Protein AF-A0A2A9G2B4-F1 (afdb_monomer_lite)

Organism: NCBI:txid76022

Radius of gyration: 35.8 Å; chains: 1; bounding box: 58×29×110 Å

Structure (mmCIF, N/CA/C/O backbone):
data_AF-A0A2A9G2B4-F1
#
_entry.id   AF-A0A2A9G2B4-F1
#
loop_
_atom_site.group_PDB
_atom_site.id
_atom_site.type_symbol
_atom_site.label_atom_id
_atom_site.label_alt_id
_atom_site.label_comp_id
_atom_site.label_asym_id
_atom_site.label_entity_id
_atom_site.label_seq_id
_atom_site.pdbx_PDB_ins_code
_atom_site.Cartn_x
_atom_site.Cartn_y
_atom_site.Cartn_z
_atom_site.occupancy
_atom_site.B_iso_or_equiv
_atom_site.auth_seq_id
_atom_site.auth_comp_id
_atom_site.auth_asym_id
_atom_site.auth_atom_id
_atom_site.pdbx_PDB_model_num
ATOM 1 N N . MET A 1 1 ? -25.178 19.654 35.314 1.00 49.69 1 MET A N 1
ATOM 2 C CA . MET A 1 1 ? -25.356 18.334 34.673 1.00 49.69 1 MET A CA 1
ATOM 3 C C . MET A 1 1 ? -24.044 17.588 34.770 1.00 49.69 1 MET A C 1
ATOM 5 O O . MET A 1 1 ? -23.011 18.168 34.457 1.00 49.69 1 MET A O 1
ATOM 9 N N . SER A 1 2 ? -24.076 16.377 35.318 1.00 52.53 2 SER A N 1
ATOM 10 C CA . SER A 1 2 ? -22.870 15.622 35.673 1.00 52.53 2 SER A CA 1
ATOM 11 C C . SER A 1 2 ? -22.304 14.892 34.450 1.00 52.53 2 SER A C 1
ATOM 13 O O . SER A 1 2 ? -23.065 14.328 33.667 1.00 52.53 2 SER A O 1
ATOM 15 N N . ALA A 1 3 ? -20.976 14.856 34.283 1.00 57.09 3 ALA A N 1
ATOM 16 C CA . ALA A 1 3 ? -20.310 14.100 33.209 1.00 57.09 3 ALA A CA 1
ATOM 17 C C . ALA A 1 3 ? -20.686 12.603 33.221 1.00 57.09 3 ALA A C 1
ATOM 19 O O . ALA A 1 3 ? -20.750 11.956 32.176 1.00 57.09 3 ALA A O 1
ATOM 20 N N . PHE A 1 4 ? -21.024 12.081 34.402 1.00 63.50 4 PHE A N 1
ATOM 21 C CA . PHE A 1 4 ? -21.536 10.726 34.594 1.00 63.50 4 PHE A CA 1
ATOM 22 C C . PHE A 1 4 ? -22.905 10.500 33.933 1.00 63.50 4 PHE A C 1
ATOM 24 O O . PHE A 1 4 ? -23.186 9.416 33.433 1.00 63.50 4 PHE A O 1
ATOM 31 N N . GLU A 1 5 ? -23.742 11.533 33.873 1.00 60.34 5 GLU A N 1
ATOM 32 C CA . GLU A 1 5 ? -25.122 11.483 33.380 1.00 60.34 5 GLU A CA 1
ATOM 33 C C . GLU A 1 5 ? -25.174 11.384 31.843 1.00 60.34 5 GLU A C 1
ATOM 35 O O . GLU A 1 5 ? -26.016 10.692 31.269 1.00 60.34 5 GLU A O 1
ATOM 40 N N . VAL A 1 6 ? -24.207 12.008 31.158 1.00 57.56 6 VAL A N 1
ATOM 41 C CA . VAL A 1 6 ? -24.018 11.890 29.701 1.00 57.56 6 VAL A CA 1
ATOM 42 C C . VAL A 1 6 ? -23.533 10.485 29.327 1.00 57.56 6 VAL A C 1
ATOM 44 O O . VAL A 1 6 ? -23.998 9.909 28.339 1.00 57.56 6 VAL A O 1
ATOM 47 N N . LEU A 1 7 ? -22.663 9.898 30.156 1.00 59.25 7 LEU A N 1
ATOM 48 C CA . LEU A 1 7 ? -22.175 8.530 29.986 1.00 59.25 7 LEU A CA 1
ATOM 49 C C . LEU A 1 7 ? -23.297 7.496 30.191 1.00 59.25 7 LEU A C 1
ATOM 51 O O . LEU A 1 7 ? -23.387 6.516 29.457 1.00 59.25 7 LEU A O 1
ATOM 55 N N . GLN A 1 8 ? -24.206 7.754 31.133 1.00 61.53 8 GLN A N 1
ATOM 56 C CA . GLN A 1 8 ? -25.318 6.856 31.446 1.00 61.53 8 GLN A CA 1
ATOM 57 C C . GLN A 1 8 ? -26.448 6.887 30.401 1.00 61.53 8 GLN A C 1
ATOM 59 O O . GLN A 1 8 ? -27.149 5.893 30.229 1.00 61.53 8 GLN A O 1
ATOM 64 N N . ARG A 1 9 ? -26.635 8.013 29.692 1.00 62.66 9 ARG A N 1
ATOM 65 C CA . ARG A 1 9 ? -27.789 8.230 28.794 1.00 62.66 9 ARG A CA 1
ATOM 66 C C . ARG A 1 9 ? -27.470 8.132 27.294 1.00 62.66 9 ARG A C 1
ATOM 68 O O . ARG A 1 9 ? -28.387 7.933 26.504 1.00 62.66 9 ARG A O 1
ATOM 75 N N . LYS A 1 10 ? -26.195 8.260 26.891 1.00 60.25 10 LYS A N 1
ATOM 76 C CA . LYS A 1 10 ? -25.714 8.107 25.494 1.00 60.25 10 LYS A CA 1
ATOM 77 C C . LYS A 1 10 ? -24.459 7.217 25.344 1.00 60.25 10 LYS A C 1
ATOM 79 O O . LYS A 1 10 ? -24.028 6.957 24.222 1.00 60.25 10 LYS A O 1
ATOM 84 N N . GLY A 1 11 ? -23.839 6.793 26.450 1.00 58.94 11 GLY A N 1
ATOM 85 C CA . GLY A 1 11 ? -22.381 6.635 26.525 1.00 58.94 11 GLY A CA 1
ATOM 86 C C . GLY A 1 11 ? -21.749 5.286 26.199 1.00 58.94 11 GLY A C 1
ATOM 87 O O . GLY A 1 11 ? -20.534 5.257 26.064 1.00 58.94 11 GLY A O 1
ATOM 88 N N . THR A 1 12 ? -22.478 4.185 26.017 1.00 64.25 12 THR A N 1
ATOM 89 C CA . THR A 1 12 ? -21.821 2.916 25.627 1.00 64.25 12 THR A CA 1
ATOM 90 C C . THR A 1 12 ? -21.713 2.778 24.113 1.00 64.25 12 THR A C 1
ATOM 92 O O . THR A 1 12 ? -20.649 2.462 23.595 1.00 64.25 12 THR A O 1
ATOM 95 N N . LEU A 1 13 ? -22.795 3.068 23.383 1.00 71.00 13 LEU A N 1
ATOM 96 C CA . LEU A 1 13 ? -22.840 2.890 21.927 1.00 71.00 13 LEU A CA 1
ATOM 97 C C . LEU A 1 13 ? -22.014 3.939 21.179 1.00 71.00 13 LEU A C 1
ATOM 99 O O . LEU A 1 13 ? -21.316 3.596 20.232 1.00 71.00 13 LEU A O 1
ATOM 103 N N . ALA A 1 14 ? -22.043 5.200 21.620 1.00 76.44 14 ALA A N 1
ATOM 104 C CA . ALA A 1 14 ? -21.221 6.250 21.017 1.00 76.44 14 ALA A CA 1
ATOM 105 C C . ALA A 1 14 ? -19.722 6.017 21.270 1.00 76.44 14 ALA A C 1
ATOM 107 O O . ALA A 1 14 ? -18.905 6.200 20.371 1.00 76.44 14 ALA A O 1
ATOM 108 N N . LEU A 1 15 ? -19.365 5.558 22.475 1.00 77.38 15 LEU A N 1
ATOM 109 C CA . LEU A 1 15 ? -17.989 5.198 22.814 1.00 77.38 15 LEU A CA 1
ATOM 110 C C . LEU A 1 15 ? -17.520 3.975 22.019 1.00 77.38 15 LEU A C 1
ATOM 112 O O . LEU A 1 15 ? -16.389 3.954 21.544 1.00 77.38 15 LEU A O 1
ATOM 116 N N . LEU A 1 16 ? -18.397 2.986 21.832 1.00 84.88 16 LEU A N 1
ATOM 117 C CA . LEU A 1 16 ? -18.113 1.816 21.009 1.00 84.88 16 LEU A CA 1
ATOM 118 C C . LEU A 1 16 ? -17.926 2.197 19.536 1.00 84.88 16 LEU A C 1
ATOM 120 O O . LEU A 1 16 ? -16.984 1.723 18.914 1.00 84.88 16 LEU A O 1
ATOM 124 N N . GLY A 1 17 ? -18.767 3.082 18.994 1.00 86.19 17 GLY A N 1
ATOM 125 C CA . GLY A 1 17 ? -18.619 3.599 17.632 1.00 86.19 17 GLY A CA 1
ATOM 126 C C . GLY A 1 17 ? -17.284 4.315 17.427 1.00 86.19 17 GLY A C 1
ATOM 127 O O . GLY A 1 17 ? -16.545 3.981 16.505 1.00 86.19 17 GLY A O 1
ATOM 128 N N . PHE A 1 18 ? -16.923 5.215 18.345 1.00 87.00 18 PHE A N 1
ATOM 129 C CA . PHE A 1 18 ? -15.626 5.895 18.319 1.00 87.00 18 PHE A CA 1
ATOM 130 C C . PHE A 1 18 ? -14.450 4.914 18.425 1.00 87.00 18 PHE A C 1
ATOM 132 O O . PHE A 1 18 ? -13.463 5.034 17.704 1.00 87.00 18 PHE A O 1
ATOM 139 N N . LEU A 1 19 ? -14.554 3.917 19.307 1.00 92.38 19 LEU A N 1
ATOM 140 C CA . LEU A 1 19 ? -13.524 2.894 19.453 1.00 92.38 19 LEU A CA 1
ATOM 1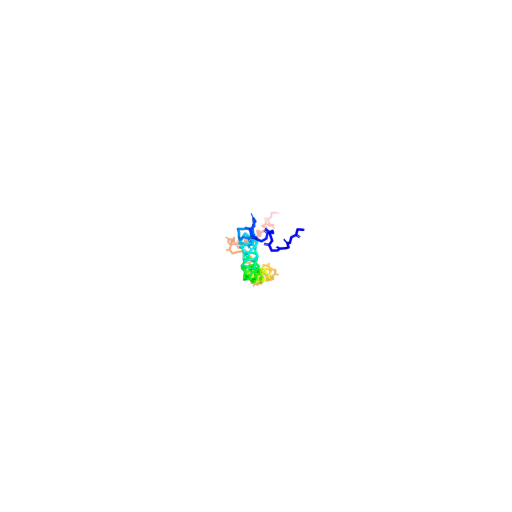41 C C . LEU A 1 19 ? -13.364 2.078 18.165 1.00 92.38 19 LEU A C 1
ATOM 143 O O . LEU A 1 19 ? -12.239 1.811 17.749 1.00 92.38 19 LEU A O 1
ATOM 147 N N . VAL A 1 20 ? -14.472 1.714 17.516 1.00 93.94 20 VAL A N 1
ATOM 148 C CA . VAL A 1 20 ? -14.463 1.012 16.227 1.00 93.94 20 VAL A CA 1
ATOM 149 C C . VAL A 1 20 ? -13.811 1.870 15.146 1.00 93.94 20 VAL A C 1
ATOM 151 O O . VAL A 1 20 ? -12.962 1.358 14.422 1.00 93.94 20 VAL A O 1
ATOM 154 N N . GLU A 1 21 ? -14.135 3.161 15.056 1.00 95.19 21 GLU A N 1
ATOM 155 C CA . GLU A 1 21 ? -13.493 4.079 14.107 1.00 95.19 21 GLU A CA 1
ATOM 156 C C . GLU A 1 21 ? -11.991 4.212 14.359 1.00 95.19 21 GLU A C 1
ATOM 158 O O . GLU A 1 21 ? -11.202 4.147 13.417 1.00 95.19 21 GLU A O 1
ATOM 163 N N . LEU A 1 22 ? -11.575 4.339 15.620 1.00 95.56 22 LEU A N 1
ATOM 164 C CA . LEU A 1 22 ? -10.165 4.425 15.986 1.00 95.56 22 LEU A CA 1
ATOM 165 C C . LEU A 1 22 ? -9.413 3.143 15.612 1.00 95.56 22 LEU A C 1
ATOM 167 O O . LEU A 1 22 ? -8.340 3.204 15.013 1.00 95.56 22 LEU A O 1
ATOM 171 N N . VAL A 1 23 ? -9.979 1.979 15.933 1.00 96.38 23 VAL A N 1
ATOM 172 C CA . VAL A 1 23 ? -9.393 0.681 15.581 1.00 96.38 23 VAL A CA 1
ATOM 173 C C . VAL A 1 23 ? -9.333 0.519 14.065 1.00 96.38 23 VAL A C 1
ATOM 175 O O . VAL A 1 23 ? -8.285 0.151 13.540 1.00 96.38 23 VAL A O 1
ATOM 178 N N . ALA A 1 24 ? -10.409 0.845 13.347 1.00 96.50 24 ALA A N 1
ATOM 179 C CA . ALA A 1 24 ? -10.440 0.800 11.890 1.00 96.50 24 ALA A CA 1
ATOM 180 C C . ALA A 1 24 ? -9.378 1.726 11.286 1.00 96.50 24 ALA A C 1
ATOM 182 O O . ALA A 1 24 ? -8.637 1.306 10.400 1.00 96.50 24 ALA A O 1
ATOM 183 N N . PHE A 1 25 ? -9.243 2.948 11.804 1.00 94.69 25 PHE A N 1
ATOM 184 C CA . PHE A 1 25 ? -8.214 3.891 11.384 1.00 94.69 25 PHE A CA 1
ATOM 185 C C . PHE A 1 25 ? -6.812 3.313 11.578 1.00 94.69 25 PHE A C 1
ATOM 187 O O . PHE A 1 25 ? -6.021 3.331 10.639 1.00 94.69 25 PHE A O 1
ATOM 194 N N . VAL A 1 26 ? -6.516 2.750 12.754 1.00 96.19 26 VAL A N 1
ATOM 195 C CA . VAL A 1 26 ? -5.213 2.132 13.047 1.00 96.19 26 VAL A CA 1
ATOM 196 C C . VAL A 1 26 ? -4.946 0.951 12.121 1.00 96.19 26 VAL A C 1
ATOM 198 O O . VAL A 1 26 ? -3.860 0.869 11.553 1.00 96.19 26 VAL A O 1
ATOM 201 N N . VAL A 1 27 ? -5.925 0.069 11.914 1.00 96.81 27 VAL A N 1
ATOM 202 C CA . VAL A 1 27 ? -5.793 -1.089 11.019 1.00 96.81 27 VAL A CA 1
ATOM 203 C C . VAL A 1 27 ? -5.535 -0.637 9.585 1.00 96.81 27 VAL A C 1
ATOM 205 O O . VAL A 1 27 ? -4.586 -1.112 8.964 1.00 96.81 27 VAL A O 1
ATOM 208 N N . LEU A 1 28 ? -6.310 0.320 9.067 1.00 95.94 28 LEU A N 1
ATOM 209 C CA . LEU A 1 28 ? 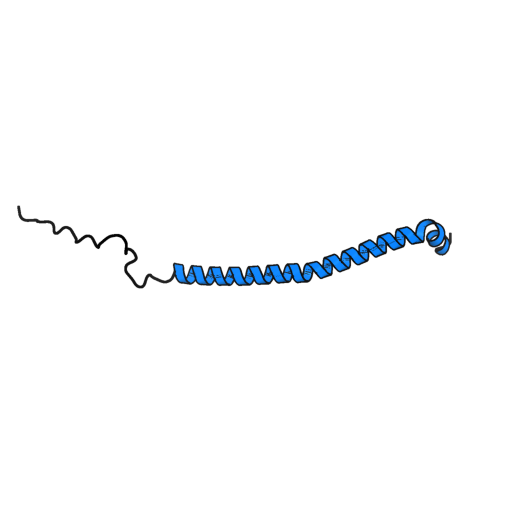-6.083 0.889 7.736 1.00 95.94 28 LEU A CA 1
ATOM 210 C C . LEU A 1 28 ? -4.693 1.521 7.634 1.00 95.94 28 LEU A C 1
ATOM 212 O O . LEU A 1 28 ? -4.009 1.342 6.626 1.00 95.94 28 LEU A O 1
ATOM 216 N N . HIS A 1 29 ? -4.252 2.231 8.673 1.00 92.75 29 HIS A N 1
ATOM 217 C CA . HIS A 1 29 ? -2.921 2.827 8.703 1.00 92.75 29 HIS A CA 1
ATOM 218 C C . HIS A 1 29 ? -1.822 1.767 8.675 1.00 92.75 29 HIS A C 1
ATOM 220 O O . HIS A 1 29 ? -0.829 1.921 7.966 1.00 92.75 29 HIS A O 1
ATOM 226 N N . LEU A 1 30 ? -2.015 0.673 9.407 1.00 94.81 30 LEU A N 1
ATOM 227 C CA . LEU A 1 30 ? -1.058 -0.417 9.476 1.00 94.81 30 LEU A CA 1
ATOM 228 C C . LEU A 1 30 ? -0.993 -1.187 8.156 1.00 94.81 30 LEU A C 1
ATOM 230 O O . LEU A 1 30 ? 0.096 -1.550 7.734 1.00 94.81 30 LEU A O 1
ATOM 234 N N . VAL A 1 31 ? -2.129 -1.366 7.473 1.00 96.12 31 VAL A N 1
ATOM 235 C CA . VAL A 1 31 ? -2.230 -1.976 6.135 1.00 96.12 31 VAL A CA 1
ATOM 236 C C . VAL A 1 31 ? -1.655 -1.064 5.049 1.00 96.12 31 VAL A C 1
ATOM 238 O O . VAL A 1 31 ? -1.065 -1.540 4.081 1.00 96.12 31 VAL A O 1
ATOM 241 N N . ARG A 1 32 ? -1.745 0.259 5.205 1.00 94.44 32 ARG A N 1
ATOM 242 C CA . ARG A 1 32 ? -1.148 1.211 4.260 1.00 94.44 32 ARG A CA 1
ATOM 243 C C . ARG A 1 32 ? 0.366 1.019 4.131 1.00 94.44 32 ARG A C 1
ATOM 245 O O . ARG A 1 32 ? 0.890 1.138 3.028 1.00 94.44 32 ARG A O 1
ATOM 252 N N . ILE A 1 33 ? 1.063 0.710 5.226 1.00 91.94 33 ILE A N 1
ATOM 253 C CA . ILE A 1 33 ? 2.525 0.537 5.246 1.00 91.94 33 ILE A CA 1
ATOM 254 C C . ILE A 1 33 ? 2.999 -0.571 4.281 1.00 91.94 33 ILE A C 1
ATOM 256 O O . ILE A 1 33 ? 3.788 -0.254 3.387 1.00 91.94 33 ILE A O 1
ATOM 260 N N . PRO A 1 34 ? 2.538 -1.837 4.378 1.00 94.12 34 PRO A N 1
ATOM 261 C CA . PRO A 1 34 ? 2.946 -2.886 3.452 1.00 94.12 34 PRO A CA 1
ATOM 262 C C . PRO A 1 34 ? 2.492 -2.600 2.020 1.00 94.12 34 PRO A C 1
ATOM 264 O O . PRO A 1 34 ? 3.242 -2.895 1.096 1.00 94.12 34 PRO A O 1
ATOM 267 N N . LEU A 1 35 ? 1.328 -1.975 1.806 1.00 94.75 35 LEU A N 1
ATOM 268 C CA . LEU A 1 35 ? 0.883 -1.600 0.457 1.00 94.75 35 LEU A CA 1
ATOM 269 C C . LEU A 1 35 ? 1.849 -0.613 -0.209 1.00 94.75 35 LEU A C 1
ATOM 271 O O . LEU A 1 35 ? 2.249 -0.808 -1.356 1.00 94.75 35 LEU A O 1
ATOM 275 N N . VAL A 1 36 ? 2.253 0.430 0.520 1.00 95.06 36 VAL A N 1
ATOM 276 C CA . VAL A 1 36 ? 3.229 1.409 0.026 1.00 95.06 36 VAL A CA 1
ATOM 277 C C . VAL A 1 36 ? 4.586 0.748 -0.199 1.00 95.06 36 VAL A C 1
ATOM 279 O O . VAL A 1 36 ? 5.234 1.026 -1.206 1.00 95.06 36 VAL A O 1
ATOM 282 N N . LEU A 1 37 ? 5.002 -0.159 0.688 1.00 96.06 37 LEU A N 1
ATOM 283 C CA . LEU A 1 37 ? 6.252 -0.897 0.532 1.00 96.06 37 LEU A CA 1
ATOM 284 C C . LEU A 1 37 ? 6.248 -1.754 -0.741 1.00 96.06 37 LEU A C 1
ATOM 286 O O . LEU A 1 37 ? 7.195 -1.691 -1.519 1.00 96.06 37 LEU A O 1
ATOM 290 N N . VAL A 1 38 ? 5.174 -2.508 -0.987 1.00 96.94 38 VAL A N 1
ATOM 291 C CA . VAL A 1 38 ? 5.016 -3.319 -2.204 1.00 96.94 38 VAL A CA 1
ATOM 292 C C . VAL A 1 38 ? 5.056 -2.436 -3.448 1.00 96.94 38 VAL A C 1
ATOM 294 O O . VAL A 1 38 ? 5.787 -2.744 -4.388 1.00 96.94 38 VAL A O 1
ATOM 297 N N . ALA A 1 39 ? 4.330 -1.316 -3.445 1.00 95.75 39 ALA A N 1
ATOM 298 C CA . ALA A 1 39 ? 4.339 -0.372 -4.559 1.00 95.75 39 ALA A CA 1
ATOM 299 C C . ALA A 1 39 ? 5.743 0.203 -4.814 1.00 95.75 39 ALA A C 1
ATOM 301 O O . ALA A 1 39 ? 6.179 0.279 -5.962 1.00 95.75 39 ALA A O 1
ATOM 302 N N . ALA A 1 40 ? 6.479 0.552 -3.756 1.00 94.50 40 ALA A N 1
ATOM 303 C CA . ALA A 1 40 ? 7.846 1.054 -3.859 1.00 94.50 40 ALA A CA 1
ATOM 304 C C . ALA A 1 40 ? 8.812 -0.001 -4.419 1.00 94.50 40 ALA A C 1
ATOM 306 O O . ALA A 1 40 ? 9.649 0.316 -5.265 1.00 94.50 40 ALA A O 1
ATOM 307 N N . VAL A 1 41 ? 8.675 -1.262 -3.994 1.00 96.56 41 VAL A N 1
ATOM 308 C CA . VAL A 1 41 ? 9.463 -2.380 -4.532 1.00 96.56 41 VAL A CA 1
ATOM 309 C C . VAL A 1 41 ? 9.168 -2.574 -6.016 1.00 96.56 41 VAL A C 1
ATOM 311 O O . VAL A 1 41 ? 10.105 -2.619 -6.813 1.00 96.56 41 VAL A O 1
ATOM 314 N N . LEU A 1 42 ? 7.891 -2.624 -6.407 1.00 96.44 42 LEU A N 1
ATOM 315 C CA . LEU A 1 42 ? 7.493 -2.745 -7.812 1.00 96.44 42 LEU A CA 1
ATOM 316 C C . LEU A 1 42 ? 8.061 -1.604 -8.657 1.00 96.44 42 LEU A C 1
ATOM 318 O O . LEU A 1 42 ? 8.674 -1.855 -9.692 1.00 96.44 42 LEU A O 1
ATOM 322 N N . ALA A 1 43 ? 7.917 -0.361 -8.194 1.00 95.19 43 ALA A N 1
ATOM 323 C CA . ALA A 1 43 ? 8.449 0.809 -8.883 1.00 95.19 43 ALA A CA 1
ATOM 324 C C . ALA A 1 43 ? 9.978 0.731 -9.042 1.00 95.19 43 ALA A C 1
ATOM 326 O O . ALA A 1 43 ? 10.513 1.018 -10.115 1.00 95.19 43 ALA A O 1
ATOM 327 N N . GLY A 1 44 ? 10.690 0.289 -8.001 1.00 95.69 44 GLY A N 1
ATOM 328 C CA . GLY A 1 44 ? 12.136 0.083 -8.047 1.00 95.69 44 GLY A CA 1
ATOM 329 C C . GLY A 1 44 ? 12.555 -0.993 -9.052 1.00 95.69 44 GLY A C 1
ATOM 330 O O . GLY A 1 44 ? 13.504 -0.788 -9.812 1.00 95.69 44 GLY A O 1
ATOM 331 N N . VAL A 1 45 ? 11.839 -2.121 -9.092 1.00 95.69 45 VAL A N 1
ATOM 332 C CA . VAL A 1 45 ? 12.082 -3.203 -10.060 1.00 95.69 45 VAL A CA 1
ATOM 333 C C . VAL A 1 45 ? 11.827 -2.717 -11.484 1.00 95.69 45 VAL A C 1
ATOM 335 O O . VAL A 1 45 ? 12.690 -2.886 -12.343 1.00 95.69 45 VAL A O 1
ATOM 338 N N . MET A 1 46 ? 10.696 -2.053 -11.720 1.00 94.75 46 MET A N 1
ATOM 339 C CA . MET A 1 46 ? 10.327 -1.529 -13.035 1.00 94.75 46 MET A CA 1
ATOM 340 C C . MET A 1 46 ? 11.365 -0.522 -13.543 1.00 94.75 46 MET A C 1
ATOM 342 O O . MET A 1 46 ? 11.846 -0.642 -14.664 1.00 94.75 46 MET A O 1
ATOM 346 N N . SER A 1 47 ? 11.833 0.381 -12.676 1.00 93.06 47 SER A N 1
ATOM 347 C CA . SER A 1 47 ? 12.899 1.332 -13.016 1.00 93.06 47 SER A CA 1
ATOM 348 C C . SER A 1 47 ? 14.214 0.645 -13.406 1.00 93.06 47 SER A C 1
ATOM 350 O O . SER A 1 47 ? 14.939 1.121 -14.283 1.00 93.06 47 SER A O 1
ATOM 352 N N . ARG A 1 48 ? 14.553 -0.485 -12.770 1.00 91.81 48 ARG A N 1
ATOM 353 C CA . ARG A 1 48 ? 15.746 -1.262 -13.135 1.00 91.81 48 ARG A CA 1
ATOM 354 C C . ARG A 1 48 ? 15.585 -1.965 -14.476 1.00 91.81 48 ARG A C 1
ATOM 356 O O . ARG A 1 48 ? 16.533 -1.948 -15.260 1.00 91.81 48 ARG A O 1
ATOM 363 N N . LEU A 1 49 ? 14.420 -2.554 -14.729 1.00 92.75 49 LEU A N 1
ATOM 364 C CA . LEU A 1 49 ? 14.115 -3.202 -16.003 1.00 92.75 49 LEU A CA 1
ATOM 365 C C . LEU A 1 49 ? 14.162 -2.193 -17.148 1.00 92.75 49 LEU A C 1
ATOM 367 O O . LEU A 1 49 ? 14.866 -2.436 -18.123 1.00 92.75 49 LEU A O 1
ATOM 371 N N . ASP A 1 50 ? 13.542 -1.026 -16.985 1.00 92.31 50 ASP A N 1
ATOM 372 C CA . ASP A 1 50 ? 13.587 0.046 -17.980 1.00 92.31 50 ASP A CA 1
ATOM 373 C C . ASP A 1 50 ? 15.022 0.463 -18.292 1.00 92.31 50 ASP A C 1
ATOM 375 O O . ASP A 1 50 ? 15.407 0.564 -19.452 1.00 92.31 50 ASP A O 1
ATOM 379 N N . ARG A 1 51 ? 15.866 0.640 -17.269 1.00 89.12 51 ARG A N 1
ATOM 380 C CA . ARG A 1 51 ? 17.286 0.956 -17.487 1.00 89.12 51 ARG A CA 1
ATOM 381 C C . ARG A 1 51 ? 18.023 -0.149 -18.236 1.00 89.12 51 ARG A C 1
ATOM 383 O O . ARG A 1 51 ? 18.887 0.167 -19.049 1.00 89.12 51 ARG A O 1
ATOM 390 N N . ALA A 1 52 ? 17.732 -1.416 -17.952 1.00 86.75 52 ALA A 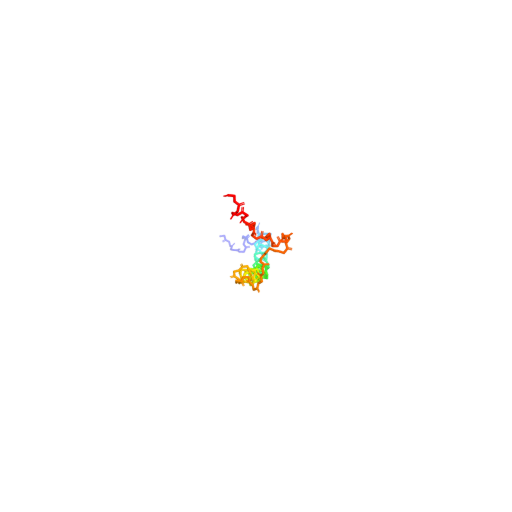N 1
ATOM 391 C CA . ALA A 1 52 ? 18.347 -2.541 -18.651 1.00 86.75 52 ALA A CA 1
ATOM 392 C C . ALA A 1 52 ? 17.900 -2.597 -20.120 1.00 86.75 52 ALA A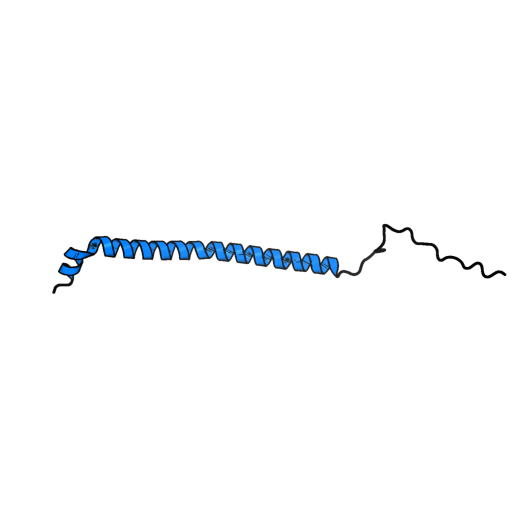 C 1
ATOM 394 O O . ALA A 1 52 ? 18.736 -2.734 -21.010 1.00 86.75 52 ALA A O 1
ATOM 395 N N . ILE A 1 53 ? 16.605 -2.403 -20.375 1.00 87.44 53 ILE A N 1
ATOM 396 C CA . ILE A 1 53 ? 16.023 -2.364 -21.720 1.00 87.44 53 ILE A CA 1
ATOM 397 C C . ILE A 1 53 ? 16.593 -1.191 -22.511 1.00 87.44 53 ILE A C 1
ATOM 399 O O . ILE A 1 53 ? 17.077 -1.386 -23.620 1.00 87.44 53 ILE A O 1
ATOM 403 N N . VAL A 1 54 ? 16.603 0.013 -21.935 1.00 89.75 54 VAL A N 1
ATOM 404 C CA . VAL A 1 54 ? 17.175 1.202 -22.577 1.00 89.75 54 VAL A CA 1
ATOM 405 C C . VAL A 1 54 ? 18.648 0.978 -22.884 1.00 89.75 54 VAL A C 1
ATOM 407 O O . VAL A 1 54 ? 19.072 1.279 -23.994 1.00 89.75 54 VAL A O 1
ATOM 410 N N . ARG A 1 55 ? 19.429 0.402 -21.960 1.00 83.50 55 ARG A N 1
ATOM 411 C CA . ARG A 1 55 ? 20.838 0.067 -22.222 1.00 83.50 55 ARG A CA 1
ATOM 412 C C . ARG A 1 55 ? 20.985 -0.877 -23.406 1.00 83.50 55 ARG A C 1
ATOM 414 O O . ARG A 1 55 ? 21.785 -0.585 -24.279 1.00 83.50 55 ARG A O 1
ATOM 421 N N . HIS A 1 56 ? 20.201 -1.948 -23.472 1.00 79.19 56 HIS A N 1
ATOM 422 C CA . HIS A 1 56 ? 20.250 -2.867 -24.609 1.00 79.19 56 HIS A CA 1
ATOM 423 C C . HIS A 1 56 ? 19.772 -2.236 -25.920 1.00 79.19 56 HIS A C 1
ATOM 425 O O . HIS A 1 56 ? 20.350 -2.508 -26.964 1.00 79.19 56 HIS A O 1
ATOM 431 N N . ALA A 1 57 ? 18.756 -1.375 -25.879 1.00 80.25 57 ALA A N 1
ATOM 432 C CA . ALA A 1 57 ? 18.229 -0.699 -27.062 1.00 80.25 57 ALA A CA 1
ATOM 433 C C . ALA A 1 57 ? 19.155 0.415 -27.582 1.00 80.25 57 ALA A C 1
ATOM 435 O O . ALA A 1 57 ? 19.136 0.728 -28.768 1.00 80.25 57 ALA A O 1
ATOM 436 N N . THR A 1 58 ? 19.944 1.028 -26.696 1.00 83.62 58 THR A N 1
ATOM 437 C CA . THR A 1 58 ? 20.892 2.104 -27.036 1.00 83.62 58 THR A CA 1
ATOM 438 C C . THR A 1 58 ? 22.317 1.612 -27.264 1.00 83.62 58 THR A C 1
ATOM 440 O O . THR A 1 58 ? 23.151 2.384 -27.738 1.00 83.62 58 THR A O 1
ATOM 443 N N . GLU A 1 59 ? 22.618 0.348 -26.957 1.00 76.69 59 GLU A N 1
ATOM 444 C CA . GLU A 1 59 ? 23.919 -0.236 -27.264 1.00 76.69 59 GLU A CA 1
ATOM 445 C C . GLU A 1 59 ? 24.084 -0.302 -28.794 1.00 76.69 59 GLU A C 1
ATOM 447 O O . GLU A 1 59 ? 23.208 -0.828 -29.488 1.00 76.69 59 GLU A O 1
ATOM 452 N N . PRO A 1 60 ? 25.175 0.250 -29.355 1.00 67.31 60 PRO A N 1
ATOM 453 C CA . PRO A 1 60 ? 25.390 0.228 -30.793 1.00 67.31 60 PRO A CA 1
ATOM 454 C C . PRO A 1 60 ? 25.453 -1.223 -31.271 1.00 67.31 60 PRO A C 1
ATOM 4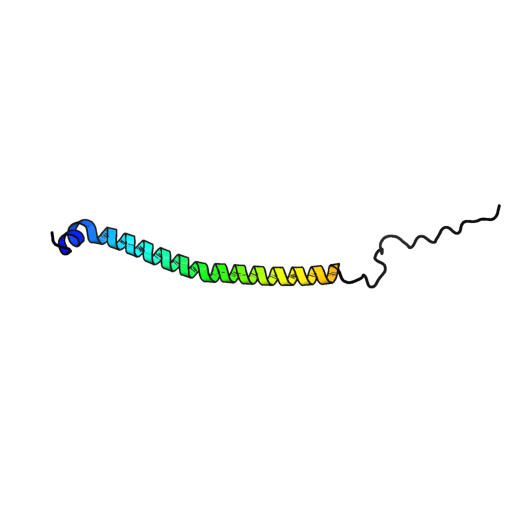56 O O . PRO A 1 60 ? 26.195 -2.042 -30.719 1.00 67.31 60 PRO A O 1
ATOM 459 N N . ALA A 1 61 ? 24.654 -1.540 -32.291 1.00 65.94 61 ALA A N 1
ATOM 460 C CA . ALA A 1 61 ? 24.553 -2.886 -32.832 1.00 65.94 61 ALA A CA 1
ATOM 461 C C . ALA A 1 61 ? 25.947 -3.416 -33.211 1.00 65.94 61 ALA A C 1
ATOM 463 O O . ALA A 1 61 ? 26.613 -2.879 -34.094 1.00 65.94 61 ALA A O 1
ATOM 464 N N . ARG A 1 62 ? 26.395 -4.487 -32.540 1.00 68.88 62 ARG A N 1
ATOM 465 C CA . ARG A 1 62 ? 27.700 -5.136 -32.786 1.00 68.88 62 ARG A CA 1
ATOM 466 C C . ARG A 1 62 ? 27.709 -6.046 -34.024 1.00 68.88 62 ARG A C 1
ATOM 468 O O . ARG A 1 62 ? 28.644 -6.816 -34.214 1.00 68.88 62 ARG A O 1
ATOM 475 N N . GLY A 1 63 ? 26.672 -5.988 -34.855 1.00 67.75 63 GLY A N 1
ATOM 476 C CA . GLY A 1 63 ? 26.512 -6.835 -36.030 1.00 67.75 63 GLY A CA 1
ATOM 477 C C . GLY A 1 63 ? 25.555 -6.221 -37.051 1.00 67.75 63 GLY A C 1
ATOM 478 O O . GLY A 1 63 ? 24.923 -5.201 -36.763 1.00 67.75 63 GLY A O 1
ATOM 479 N N . PRO A 1 64 ? 25.454 -6.810 -38.254 1.00 67.94 64 PRO A N 1
ATOM 480 C CA . PRO A 1 64 ? 24.573 -6.305 -39.298 1.00 67.94 64 PRO A CA 1
ATOM 481 C C . PRO A 1 64 ? 23.126 -6.340 -38.804 1.00 67.94 64 PRO A C 1
ATOM 483 O O . PRO A 1 64 ? 22.567 -7.410 -38.616 1.00 67.94 64 PRO A O 1
ATOM 486 N N . VAL A 1 65 ? 22.525 -5.162 -38.608 1.00 65.00 65 VAL A N 1
ATOM 487 C CA . VAL A 1 65 ? 21.150 -4.977 -38.093 1.00 65.00 65 VAL A CA 1
ATOM 488 C C . VAL A 1 65 ? 20.104 -5.676 -38.970 1.00 65.00 65 VAL A C 1
ATOM 490 O O . VAL A 1 65 ? 18.996 -5.965 -38.526 1.00 65.00 65 VAL A O 1
ATOM 493 N N . ASN A 1 66 ? 20.456 -5.971 -40.223 1.00 65.75 66 ASN A N 1
ATOM 494 C CA . ASN A 1 66 ? 19.566 -6.583 -41.185 1.00 65.75 66 ASN A CA 1
ATOM 495 C C . ASN A 1 66 ? 19.992 -8.021 -41.515 1.00 65.75 66 ASN A C 1
ATOM 497 O O . ASN A 1 66 ? 20.823 -8.250 -42.389 1.00 65.75 66 ASN A O 1
ATOM 501 N N . HIS A 1 67 ? 19.416 -8.988 -40.798 1.00 66.12 67 HIS A N 1
ATOM 502 C CA . HIS A 1 67 ? 19.631 -10.422 -41.034 1.00 66.12 67 HIS A CA 1
ATOM 503 C C . HIS A 1 67 ? 18.610 -11.028 -42.011 1.00 66.12 67 HIS A C 1
ATOM 505 O O . HIS A 1 67 ? 18.770 -12.167 -42.440 1.00 66.12 67 HIS A O 1
ATOM 511 N N . PHE A 1 68 ? 17.539 -10.290 -42.322 1.00 68.88 68 PHE A N 1
ATOM 512 C CA . PHE A 1 68 ? 16.400 -10.790 -43.097 1.00 68.88 68 PHE A CA 1
ATOM 513 C C . PHE A 1 68 ? 16.539 -10.534 -44.597 1.00 68.88 68 PHE A C 1
ATOM 515 O O . PHE A 1 68 ? 16.012 -11.301 -45.399 1.00 68.88 68 PHE A O 1
ATOM 522 N N . PHE A 1 69 ? 17.259 -9.480 -44.982 1.00 65.88 69 PHE A N 1
ATOM 523 C CA . PHE A 1 69 ? 17.551 -9.189 -46.380 1.00 65.88 69 PHE A CA 1
ATOM 524 C C . PHE A 1 69 ? 18.980 -9.642 -46.701 1.00 65.88 69 PHE A C 1
ATOM 526 O O . PHE A 1 69 ? 19.914 -9.192 -46.030 1.00 65.88 69 PHE A O 1
ATOM 533 N N . PRO A 1 70 ? 19.190 -10.516 -47.705 1.00 65.00 70 PRO A N 1
ATOM 534 C CA . PRO A 1 70 ? 20.535 -10.794 -48.181 1.00 65.00 70 PRO A CA 1
ATOM 535 C C . PRO A 1 70 ? 21.175 -9.472 -48.627 1.00 65.00 70 PRO A C 1
ATOM 537 O O . PRO A 1 70 ? 20.474 -8.647 -49.220 1.00 65.00 70 PRO A O 1
ATOM 540 N N . PRO A 1 71 ? 22.471 -9.237 -48.349 1.00 66.38 71 PRO A N 1
ATOM 541 C CA . PRO A 1 71 ? 23.149 -8.033 -48.801 1.00 66.38 71 PRO A CA 1
ATOM 542 C C . PRO A 1 71 ? 23.025 -7.971 -50.321 1.00 66.38 71 PRO A C 1
ATOM 544 O O . PRO A 1 71 ? 23.632 -8.771 -51.035 1.00 66.38 71 PRO A O 1
ATOM 547 N N . HIS A 1 72 ? 22.174 -7.071 -50.815 1.00 60.72 72 HIS A N 1
ATOM 548 C CA . HIS A 1 72 ? 22.044 -6.835 -52.240 1.00 60.72 72 HIS A CA 1
ATOM 549 C C . HIS A 1 72 ? 23.425 -6.410 -52.729 1.00 60.72 72 HIS A C 1
ATOM 551 O O . HIS A 1 72 ? 23.949 -5.375 -52.316 1.00 60.72 72 HIS A O 1
ATOM 557 N N . GLN A 1 73 ? 24.042 -7.268 -53.545 1.00 60.78 73 GLN A N 1
ATOM 558 C CA . GLN A 1 73 ? 25.267 -6.930 -54.250 1.00 60.78 73 GLN A CA 1
ATOM 559 C C . GLN A 1 73 ? 25.024 -5.587 -54.944 1.00 60.78 73 GLN A C 1
ATOM 561 O O . GLN A 1 73 ? 23.975 -5.437 -55.580 1.00 60.78 73 GLN A O 1
ATOM 566 N N . PRO A 1 74 ? 25.931 -4.602 -54.809 1.00 58.66 74 PRO A N 1
ATOM 567 C CA . PRO A 1 74 ? 25.800 -3.372 -55.564 1.00 58.66 74 PRO A CA 1
ATOM 568 C C . PRO A 1 74 ? 25.695 -3.774 -57.030 1.00 58.66 74 PRO A C 1
ATOM 570 O O . PRO A 1 74 ? 26.551 -4.503 -57.537 1.00 58.66 74 PRO A O 1
ATOM 573 N N . VAL A 1 75 ? 24.597 -3.366 -57.667 1.00 63.28 75 VAL A N 1
ATOM 574 C CA . VAL A 1 75 ? 24.402 -3.485 -59.107 1.00 63.28 75 VAL A CA 1
ATOM 575 C C . VAL A 1 75 ? 25.643 -2.871 -59.732 1.00 63.28 75 VAL A C 1
ATOM 577 O O . VAL A 1 75 ? 25.835 -1.659 -59.702 1.00 63.28 75 VAL A O 1
ATOM 580 N N . ARG A 1 76 ? 26.545 -3.734 -60.204 1.00 59.91 76 ARG A N 1
ATOM 581 C CA . ARG A 1 76 ? 27.688 -3.341 -61.009 1.00 59.91 76 ARG A CA 1
ATOM 582 C C . ARG A 1 76 ? 27.072 -2.832 -62.296 1.00 59.91 76 ARG A C 1
ATOM 584 O O . ARG A 1 76 ? 26.742 -3.632 -63.167 1.00 59.91 76 ARG A O 1
ATOM 591 N N . GLU A 1 77 ? 26.831 -1.525 -62.344 1.00 58.31 77 GLU A N 1
ATOM 592 C CA . GLU A 1 77 ? 26.498 -0.804 -63.560 1.00 58.31 77 GLU A CA 1
ATOM 593 C C . GLU A 1 77 ? 27.468 -1.284 -64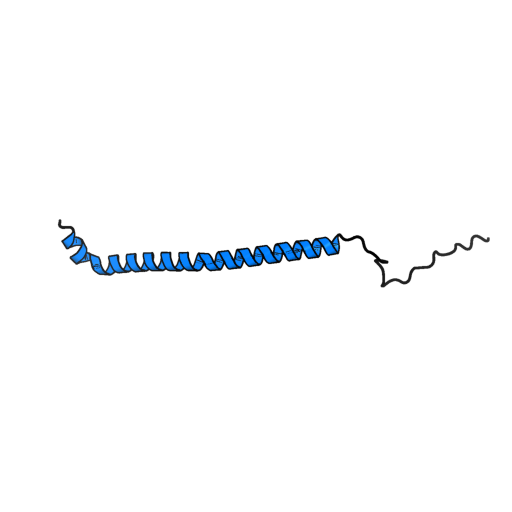.632 1.00 58.31 77 GLU A C 1
ATOM 595 O O . GLU A 1 77 ? 28.681 -1.060 -64.579 1.00 58.31 77 GLU A O 1
ATOM 600 N N . ALA A 1 78 ? 26.922 -2.056 -65.565 1.00 58.41 78 ALA A N 1
ATOM 601 C CA . ALA A 1 78 ? 27.574 -2.408 -66.801 1.00 58.41 78 ALA A CA 1
ATOM 602 C C . ALA A 1 78 ? 27.613 -1.136 -67.652 1.00 58.41 78 ALA A C 1
ATOM 604 O O . ALA A 1 78 ? 26.859 -0.987 -68.607 1.00 58.41 78 ALA A O 1
ATOM 605 N N . THR A 1 79 ? 28.484 -0.198 -67.285 1.00 58.81 79 THR A N 1
ATOM 606 C CA . THR A 1 79 ? 28.860 0.924 -68.142 1.00 58.81 79 THR A CA 1
ATOM 607 C C . THR A 1 79 ? 29.875 0.407 -69.153 1.00 58.81 79 THR A C 1
ATOM 609 O O . THR A 1 79 ? 31.074 0.645 -69.055 1.00 58.81 79 THR A O 1
ATOM 612 N N . HIS A 1 80 ? 29.375 -0.382 -70.098 1.00 53.03 80 HIS A N 1
ATOM 613 C CA . HIS A 1 80 ? 29.996 -0.623 -71.392 1.00 53.03 80 HIS A CA 1
ATOM 614 C C . HIS A 1 80 ? 28.878 -0.594 -72.435 1.00 53.03 80 HIS A C 1
ATOM 616 O O . HIS A 1 80 ? 28.285 -1.623 -72.754 1.00 53.03 80 HIS A O 1
ATOM 622 N N . ALA A 1 81 ? 28.587 0.609 -72.918 1.00 47.62 81 ALA A N 1
ATOM 623 C CA . ALA A 1 81 ? 27.941 0.871 -74.196 1.00 47.62 81 ALA A CA 1
ATOM 624 C C . ALA A 1 81 ? 28.554 2.154 -74.762 1.00 47.62 81 ALA A C 1
ATOM 626 O O . ALA A 1 81 ? 28.627 3.141 -73.994 1.00 47.62 81 ALA A O 1
#

Foldseek 3Di:
DDPVVCCVPPNPVVVVVVVVVVVVVVVVVVVVVVVVVVVVVVVVVVVVVVVVVVCVVPPPDPDDPDPPDDPPDPPPPPPDD

Sequence (81 aa):
MSAFEVLQRKGTLALLGFLVELVAFVVLHLVRIPLVLVAAVLAGVMSRLDRAIVRHATEPARGPVNHFFPPHQPVREATHA

pLDDT: mean 78.55, std 15.78, range [47.62, 96.94]

Secondary structure (DSSP, 8-state):
--HHHHHHHHTTHHHHHHHHHHHHHHHHHHHHHHHHHHHHHHHHHHHHHHHHHHHHHHSPPSS-S-SSS------------